Protein AF-A0AAD7HT42-F1 (afdb_monomer_lite)

pLDDT: mean 82.08, std 10.26, range [43.38, 95.25]

Radius of gyration: 33.67 Å; chains: 1; bounding box: 58×36×89 Å

Structure (mmCIF, N/CA/C/O backbone):
data_AF-A0AAD7HT42-F1
#
_entry.id   AF-A0AAD7HT42-F1
#
loop_
_atom_site.group_PDB
_atom_site.id
_atom_site.type_symbol
_atom_site.label_atom_id
_atom_site.label_alt_id
_atom_site.label_comp_id
_atom_site.label_asym_id
_atom_site.label_entity_id
_atom_site.label_seq_id
_atom_site.pdbx_PDB_ins_code
_atom_site.Cartn_x
_atom_site.Cartn_y
_atom_site.Cartn_z
_atom_site.occupancy
_atom_site.B_iso_or_equiv
_atom_site.auth_seq_id
_atom_site.auth_comp_id
_atom_site.auth_asym_id
_atom_site.auth_atom_id
_atom_site.pdbx_PDB_model_num
ATOM 1 N N . MET A 1 1 ? -19.344 -21.359 -32.584 1.00 51.62 1 MET A N 1
ATOM 2 C CA . MET A 1 1 ? -18.292 -20.398 -32.188 1.00 51.62 1 MET A CA 1
ATOM 3 C C . MET A 1 1 ? -17.465 -21.037 -31.089 1.00 51.62 1 MET A C 1
ATOM 5 O O . MET A 1 1 ? -18.081 -21.583 -30.179 1.00 51.62 1 MET A O 1
ATOM 9 N N . PRO A 1 2 ? -16.125 -21.017 -31.156 1.00 48.12 2 PRO A N 1
ATOM 10 C CA . PRO A 1 2 ? -15.327 -21.385 -29.998 1.00 48.12 2 PRO A CA 1
ATOM 11 C C . PRO A 1 2 ? -15.570 -20.359 -28.869 1.00 48.12 2 PRO A C 1
ATOM 13 O O . PRO A 1 2 ? -15.684 -19.169 -29.158 1.00 48.12 2 PRO A O 1
ATOM 16 N N . PRO A 1 3 ? -15.700 -20.803 -27.605 1.00 54.94 3 PRO A N 1
ATOM 17 C CA . PRO A 1 3 ? -16.120 -19.973 -26.469 1.00 54.94 3 PRO A CA 1
ATOM 18 C C . PRO A 1 3 ? -15.018 -19.057 -25.921 1.00 54.94 3 PRO A C 1
ATOM 20 O O . PRO A 1 3 ? -15.267 -18.250 -25.028 1.00 54.94 3 PRO A O 1
ATOM 23 N N . THR A 1 4 ? -13.801 -19.169 -26.443 1.00 49.72 4 THR A N 1
ATOM 24 C CA . THR A 1 4 ? -12.652 -18.416 -25.957 1.00 49.72 4 THR A CA 1
ATOM 25 C C . THR A 1 4 ? -12.349 -17.304 -26.944 1.00 49.72 4 THR A C 1
ATOM 27 O O . THR A 1 4 ? -11.919 -17.548 -28.070 1.00 49.72 4 THR A O 1
ATOM 30 N N . ASN A 1 5 ? -12.565 -16.071 -26.502 1.00 51.34 5 ASN A N 1
ATOM 31 C CA . ASN A 1 5 ? -12.287 -14.826 -27.210 1.00 51.34 5 ASN A CA 1
ATOM 32 C C . ASN A 1 5 ? -10.774 -14.581 -27.451 1.00 51.34 5 ASN A C 1
ATOM 34 O O . ASN A 1 5 ? -10.344 -13.436 -27.500 1.00 51.34 5 ASN A O 1
ATOM 38 N N . ASN A 1 6 ? -9.959 -15.633 -27.595 1.00 53.22 6 ASN A N 1
ATOM 39 C CA . ASN A 1 6 ? -8.507 -15.541 -27.786 1.00 53.22 6 ASN A CA 1
ATOM 40 C C . ASN A 1 6 ? -8.140 -14.866 -29.114 1.00 53.22 6 ASN A C 1
ATOM 42 O O . ASN A 1 6 ? -7.086 -14.252 -29.208 1.00 53.22 6 ASN A O 1
ATOM 46 N N . ASN A 1 7 ? -9.016 -14.933 -30.121 1.00 49.06 7 ASN A N 1
ATOM 47 C CA . ASN A 1 7 ? -8.787 -14.264 -31.403 1.00 49.06 7 ASN A CA 1
ATOM 48 C C . ASN A 1 7 ? -9.117 -12.759 -31.372 1.00 49.06 7 ASN A C 1
ATOM 50 O O . ASN A 1 7 ? -8.721 -12.057 -32.295 1.00 49.06 7 ASN A O 1
ATOM 54 N N . ASN A 1 8 ? -9.805 -12.254 -30.333 1.00 50.75 8 ASN A N 1
ATOM 55 C CA . ASN A 1 8 ? -10.174 -10.834 -30.224 1.00 50.75 8 ASN A CA 1
ATOM 56 C C . ASN A 1 8 ? -9.600 -10.153 -28.971 1.00 50.75 8 ASN A C 1
ATOM 58 O O . ASN A 1 8 ? -10.079 -9.083 -28.584 1.00 50.75 8 ASN A O 1
ATOM 62 N N . GLU A 1 9 ? -8.586 -10.735 -28.323 1.00 56.38 9 GLU A N 1
ATOM 63 C CA . GLU A 1 9 ? -7.730 -9.950 -27.435 1.00 56.38 9 GLU A CA 1
ATOM 64 C C . GLU A 1 9 ? -6.965 -8.961 -28.315 1.00 56.38 9 GLU A C 1
ATOM 66 O O . GLU A 1 9 ? -5.930 -9.269 -28.907 1.00 56.38 9 GLU A O 1
ATOM 71 N N . SER A 1 10 ? -7.541 -7.768 -28.452 1.00 75.31 10 SER A N 1
ATOM 72 C CA . SER A 1 10 ? -6.907 -6.622 -29.088 1.00 75.31 10 SER A CA 1
ATOM 73 C C . SER A 1 10 ? -5.491 -6.416 -28.536 1.00 75.31 10 SER A C 1
ATOM 75 O O . SER A 1 10 ? -5.150 -6.899 -27.454 1.00 75.31 10 SER A O 1
ATOM 77 N N . LEU A 1 11 ? -4.666 -5.641 -29.243 1.00 79.69 11 LEU A N 1
ATOM 78 C CA . LEU A 1 11 ? -3.323 -5.265 -28.783 1.00 79.69 11 LEU A CA 1
ATOM 79 C C . LEU A 1 11 ? -3.328 -4.758 -27.322 1.00 79.69 11 LEU A C 1
ATOM 81 O O . LEU A 1 11 ? -2.406 -5.022 -26.556 1.00 79.69 11 LEU A O 1
ATOM 85 N N . LEU A 1 12 ? -4.422 -4.107 -26.910 1.00 83.12 12 LEU A N 1
ATOM 86 C CA . LEU A 1 12 ? -4.654 -3.664 -25.539 1.00 83.12 12 LEU A CA 1
ATOM 87 C C . LEU A 1 12 ? -4.829 -4.822 -24.541 1.00 83.12 12 LEU A C 1
ATOM 89 O O . LEU A 1 12 ? -4.300 -4.751 -23.438 1.00 83.12 12 LEU A O 1
ATOM 93 N N . GLY A 1 13 ? -5.550 -5.885 -24.904 1.00 87.00 13 GLY A N 1
ATOM 94 C CA . GLY A 1 13 ? -5.695 -7.078 -24.064 1.00 87.00 13 GLY A CA 1
ATOM 95 C C . GLY A 1 13 ? -4.354 -7.774 -23.828 1.00 87.00 13 GLY A C 1
ATOM 96 O O . GLY A 1 13 ? -4.004 -8.084 -22.686 1.00 87.00 13 GLY A O 1
ATOM 97 N N . GLN A 1 14 ? -3.558 -7.904 -24.891 1.00 85.62 14 GLN A N 1
ATOM 98 C CA . GLN A 1 14 ? -2.199 -8.440 -24.817 1.00 85.62 14 GLN A CA 1
ATOM 99 C C . GLN A 1 14 ? -1.288 -7.553 -23.962 1.00 85.62 14 GLN A C 1
ATOM 101 O O . GLN A 1 14 ? -0.572 -8.069 -23.105 1.00 85.62 14 GLN A O 1
ATOM 106 N N . TRP A 1 15 ? -1.378 -6.226 -24.112 1.00 87.31 15 TRP A N 1
ATOM 107 C CA . TRP A 1 15 ? -0.671 -5.276 -23.253 1.00 87.31 15 TRP A CA 1
ATOM 108 C C . TRP A 1 15 ? -1.073 -5.430 -21.783 1.00 87.31 15 TRP A C 1
ATOM 110 O O . TRP A 1 15 ? -0.212 -5.523 -20.912 1.00 87.31 15 TRP A O 1
ATOM 120 N N . CYS A 1 16 ? -2.371 -5.506 -21.481 1.00 88.19 16 CYS A N 1
ATOM 121 C CA . CYS A 1 16 ? -2.850 -5.674 -20.111 1.00 88.19 16 CYS A CA 1
ATOM 122 C C . CYS A 1 16 ? -2.329 -6.965 -19.471 1.00 88.19 16 CYS A C 1
ATOM 124 O O . CYS A 1 16 ? -1.977 -6.959 -18.291 1.00 88.19 16 CYS A O 1
ATOM 126 N N . LYS A 1 17 ? -2.277 -8.067 -20.225 1.00 89.56 17 LYS A N 1
ATOM 127 C CA . LYS A 1 17 ? -1.693 -9.325 -19.750 1.00 89.56 17 LYS A CA 1
ATOM 128 C C . LYS A 1 17 ? -0.184 -9.188 -19.539 1.00 89.56 17 LYS A C 1
ATOM 130 O O . LYS A 1 17 ? 0.307 -9.499 -18.456 1.00 89.56 17 LYS A O 1
ATOM 135 N N . PHE A 1 18 ? 0.522 -8.642 -20.527 1.00 88.94 18 PHE A N 1
ATOM 136 C CA . PHE A 1 18 ? 1.964 -8.423 -20.476 1.00 88.94 18 PHE A CA 1
ATOM 137 C C . PHE A 1 18 ? 2.375 -7.536 -19.294 1.00 88.94 18 PHE A C 1
ATOM 139 O O . PHE A 1 18 ? 3.272 -7.895 -18.544 1.00 88.94 18 PHE A O 1
ATOM 146 N N . SER A 1 19 ? 1.669 -6.431 -19.056 1.00 88.56 19 SER A N 1
ATOM 147 C CA . SER A 1 19 ? 1.923 -5.519 -17.936 1.00 88.56 19 SER A CA 1
ATOM 148 C C . SER A 1 19 ? 1.731 -6.188 -16.567 1.00 88.56 19 SER A C 1
ATOM 150 O O . SER A 1 19 ? 2.425 -5.851 -15.609 1.00 88.56 19 SER A O 1
ATOM 152 N N . ARG A 1 20 ? 0.826 -7.170 -16.455 1.00 87.25 20 ARG A N 1
ATOM 153 C CA . ARG A 1 20 ? 0.639 -7.941 -15.214 1.00 87.25 20 ARG A CA 1
ATOM 154 C C . ARG A 1 20 ? 1.760 -8.950 -14.988 1.00 87.25 20 ARG A C 1
ATOM 156 O O . ARG A 1 20 ? 2.222 -9.091 -13.860 1.00 87.25 20 ARG A O 1
ATOM 163 N N . GLU A 1 21 ? 2.175 -9.651 -16.039 1.00 89.50 21 GLU A N 1
ATOM 164 C CA . GLU A 1 21 ? 3.223 -10.679 -15.974 1.00 89.50 21 GLU A CA 1
ATOM 165 C C . GLU A 1 21 ? 4.629 -10.065 -15.877 1.00 89.50 21 GLU A C 1
ATOM 167 O O . GLU A 1 21 ? 5.505 -10.612 -15.215 1.00 89.50 21 GLU A O 1
ATOM 172 N N . SER A 1 22 ? 4.835 -8.909 -16.510 1.00 84.81 22 SER A N 1
ATOM 173 C CA . SER A 1 22 ? 6.107 -8.189 -16.622 1.00 84.81 22 SER A CA 1
ATOM 174 C C . SER A 1 22 ? 5.935 -6.733 -16.185 1.00 84.81 22 SER A C 1
ATOM 176 O O . SER A 1 22 ? 6.044 -5.794 -16.970 1.00 84.81 22 SER A O 1
ATOM 178 N N . SER A 1 23 ? 5.663 -6.538 -14.895 1.00 76.88 23 SER A N 1
ATOM 179 C CA . SER A 1 23 ? 5.338 -5.227 -14.308 1.00 76.88 23 SER A CA 1
ATOM 180 C C . SER A 1 23 ? 6.479 -4.204 -14.327 1.00 76.88 23 SER A C 1
ATOM 182 O O . SER A 1 23 ? 6.244 -3.016 -14.115 1.00 76.88 23 SER A O 1
ATOM 184 N N . SER A 1 24 ? 7.712 -4.640 -14.591 1.00 80.44 24 SER A N 1
ATOM 185 C CA . SER A 1 24 ? 8.874 -3.767 -14.780 1.00 80.44 24 SER A CA 1
ATOM 186 C C . SER A 1 24 ? 9.081 -3.311 -16.230 1.00 80.44 24 SER A C 1
ATOM 188 O O . SER A 1 24 ? 9.876 -2.401 -16.467 1.00 80.44 24 SER A O 1
ATOM 190 N N . SER A 1 25 ? 8.405 -3.928 -17.200 1.00 84.69 25 SER A N 1
ATOM 191 C CA . SER A 1 25 ? 8.594 -3.636 -18.624 1.00 84.69 25 SER A CA 1
ATOM 192 C C . SER A 1 25 ? 7.890 -2.347 -19.063 1.00 84.69 25 SER A C 1
ATOM 194 O O . SER A 1 25 ? 6.920 -1.902 -18.447 1.00 84.69 25 SER A O 1
ATOM 196 N N . THR A 1 26 ? 8.399 -1.719 -20.125 1.00 84.88 26 THR A N 1
ATOM 197 C CA . THR A 1 26 ? 7.820 -0.510 -20.734 1.00 84.88 26 THR A CA 1
ATOM 198 C C . THR A 1 26 ? 6.707 -0.841 -21.717 1.00 84.88 26 THR A C 1
ATOM 200 O O . THR A 1 26 ? 6.627 -1.951 -22.248 1.00 84.88 26 THR A O 1
ATOM 203 N N . VAL A 1 27 ? 5.871 0.165 -21.987 1.00 87.06 27 VAL A N 1
ATOM 204 C CA . VAL A 1 27 ? 4.956 0.151 -23.136 1.00 87.06 27 VAL A CA 1
ATOM 205 C C . VAL A 1 27 ? 5.755 0.032 -24.431 1.00 87.06 27 VAL A C 1
ATOM 207 O O . VAL A 1 27 ? 5.397 -0.780 -25.276 1.00 87.06 27 VAL A O 1
ATOM 210 N N . ASP A 1 28 ? 6.862 0.770 -24.542 1.00 86.44 28 ASP A N 1
ATOM 211 C CA . ASP A 1 28 ? 7.722 0.769 -25.730 1.00 86.44 28 ASP A CA 1
ATOM 212 C C . ASP A 1 28 ? 8.285 -0.625 -26.007 1.00 86.44 28 ASP A C 1
ATOM 214 O O . ASP A 1 28 ? 8.105 -1.148 -27.096 1.00 86.44 28 ASP A O 1
ATOM 218 N N . TYR A 1 29 ? 8.803 -1.314 -24.987 1.00 88.12 29 TYR A N 1
ATOM 219 C CA . TYR A 1 29 ? 9.293 -2.685 -25.135 1.00 88.12 29 TYR A CA 1
ATOM 220 C C . TYR A 1 29 ? 8.198 -3.652 -25.604 1.00 88.12 29 TYR A C 1
ATOM 222 O O . TYR A 1 29 ? 8.449 -4.557 -26.401 1.00 88.12 29 TYR A O 1
ATOM 230 N N . PHE A 1 30 ? 6.966 -3.482 -25.116 1.00 91.50 30 PHE A N 1
ATOM 231 C CA . PHE A 1 30 ? 5.844 -4.275 -25.606 1.00 91.50 30 PHE A CA 1
ATOM 232 C C . PHE A 1 30 ? 5.503 -3.945 -27.061 1.00 91.50 30 PHE A C 1
ATOM 234 O O . PHE A 1 30 ? 5.267 -4.866 -27.843 1.00 91.50 30 PHE A O 1
ATOM 241 N N . ALA A 1 31 ? 5.487 -2.662 -27.425 1.00 89.69 31 ALA A N 1
ATOM 242 C CA . ALA A 1 31 ? 5.222 -2.215 -28.786 1.00 89.69 31 ALA A CA 1
ATOM 243 C C . ALA A 1 31 ? 6.296 -2.723 -29.757 1.00 89.69 31 ALA A C 1
ATOM 245 O O . ALA A 1 31 ? 5.950 -3.312 -30.779 1.00 89.69 31 ALA A O 1
ATOM 246 N N . ASP A 1 32 ? 7.572 -2.604 -29.397 1.00 89.56 32 ASP A N 1
ATOM 247 C CA . ASP A 1 32 ? 8.709 -3.104 -30.169 1.00 89.56 32 ASP A CA 1
ATOM 248 C C . ASP A 1 32 ? 8.616 -4.612 -30.361 1.00 89.56 32 ASP A C 1
ATOM 250 O O . ASP A 1 32 ? 8.749 -5.112 -31.475 1.00 89.56 32 ASP A O 1
ATOM 254 N N . ARG A 1 33 ? 8.298 -5.356 -29.296 1.00 89.94 33 ARG A N 1
ATOM 255 C CA . ARG A 1 33 ? 8.111 -6.808 -29.371 1.00 89.94 33 ARG A CA 1
ATOM 256 C C . ARG A 1 33 ? 6.917 -7.193 -30.242 1.00 89.94 33 ARG A C 1
ATOM 258 O O . ARG A 1 33 ? 6.994 -8.171 -30.984 1.00 89.94 33 ARG A O 1
ATOM 265 N N . ALA A 1 34 ? 5.813 -6.458 -30.151 1.00 88.75 34 ALA A N 1
ATOM 266 C CA . ALA A 1 34 ? 4.643 -6.692 -30.987 1.00 88.75 34 ALA A CA 1
ATOM 267 C C . ALA A 1 34 ? 4.961 -6.416 -32.464 1.00 88.75 34 ALA A C 1
ATOM 269 O O . ALA A 1 34 ? 4.6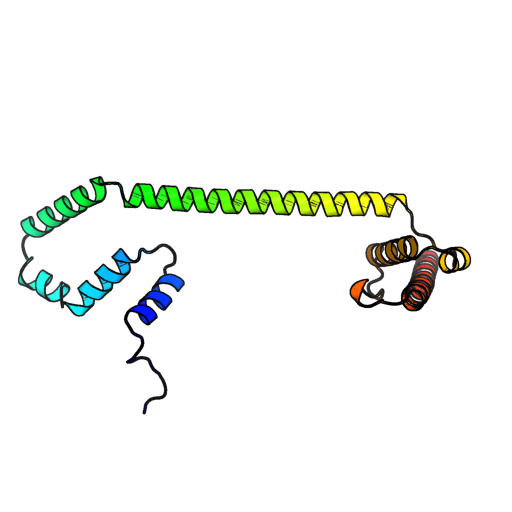59 -7.252 -33.311 1.00 88.75 34 ALA A O 1
ATOM 270 N N . MET A 1 35 ? 5.630 -5.300 -32.771 1.00 89.50 35 MET A N 1
ATOM 271 C CA . MET A 1 35 ? 6.065 -4.970 -34.131 1.00 89.50 35 MET A CA 1
ATOM 272 C C . MET A 1 35 ? 7.069 -5.984 -34.672 1.00 89.50 35 MET A C 1
ATOM 274 O O . MET A 1 35 ? 6.929 -6.420 -35.810 1.00 89.50 35 MET A O 1
ATOM 278 N N . PHE A 1 36 ? 8.035 -6.404 -33.855 1.00 89.56 36 PHE A N 1
ATOM 279 C CA . PHE A 1 36 ? 9.028 -7.410 -34.223 1.00 89.56 36 PHE A CA 1
ATOM 280 C C . PHE A 1 36 ? 8.374 -8.720 -34.679 1.00 89.56 36 PHE A C 1
ATOM 282 O O . PHE A 1 36 ? 8.765 -9.293 -35.693 1.00 89.56 36 PHE A O 1
ATOM 289 N N . ASN A 1 37 ? 7.344 -9.164 -33.954 1.00 86.12 37 ASN A N 1
ATOM 290 C CA . ASN A 1 37 ? 6.619 -10.391 -34.277 1.00 86.12 37 ASN A CA 1
ATOM 291 C C . ASN A 1 37 ? 5.666 -10.231 -35.472 1.00 86.12 37 ASN A C 1
ATOM 293 O O . ASN A 1 37 ? 5.450 -11.193 -36.198 1.00 86.12 37 ASN A O 1
ATOM 297 N N . CYS A 1 38 ? 5.062 -9.054 -35.659 1.00 86.75 38 CYS A N 1
ATOM 298 C CA . CYS A 1 38 ? 4.099 -8.818 -36.739 1.00 86.75 38 CYS A CA 1
ATOM 299 C C . CYS A 1 38 ? 4.759 -8.536 -38.094 1.00 86.75 38 CYS A C 1
ATOM 301 O O . CYS A 1 38 ? 4.156 -8.820 -39.124 1.00 86.75 38 CYS A O 1
ATOM 303 N N . ASN A 1 39 ? 5.961 -7.954 -38.101 1.00 89.88 39 ASN A N 1
ATOM 304 C CA . ASN A 1 39 ? 6.628 -7.495 -39.320 1.00 89.88 39 ASN A CA 1
ATOM 305 C C . ASN A 1 39 ? 7.630 -8.514 -39.888 1.00 89.88 39 ASN A C 1
ATOM 307 O O . ASN A 1 39 ? 8.427 -8.147 -40.748 1.00 89.88 39 ASN A O 1
ATOM 311 N N . ASP A 1 40 ? 7.634 -9.757 -39.390 1.00 87.62 40 ASP A N 1
ATOM 312 C CA . ASP A 1 40 ? 8.630 -10.781 -39.735 1.00 87.62 40 ASP A CA 1
ATOM 313 C C . ASP A 1 40 ? 10.075 -10.258 -39.636 1.00 87.62 40 ASP A C 1
ATOM 315 O O . ASP A 1 40 ? 10.958 -10.626 -40.416 1.00 87.62 40 ASP A O 1
ATOM 319 N N . THR A 1 41 ? 10.338 -9.388 -38.652 1.00 88.25 41 THR A N 1
ATOM 320 C CA . THR A 1 41 ? 11.621 -8.687 -38.542 1.00 88.25 41 THR A CA 1
ATOM 321 C C . THR A 1 41 ? 12.782 -9.672 -38.398 1.00 88.25 41 THR A C 1
ATOM 323 O O . THR A 1 41 ? 13.851 -9.425 -38.943 1.00 88.25 41 THR A O 1
ATOM 326 N N . GLN A 1 42 ? 12.572 -10.822 -37.745 1.00 89.12 42 GLN A N 1
ATOM 327 C CA . GLN A 1 42 ? 13.579 -11.886 -37.666 1.00 89.12 42 GLN A CA 1
ATOM 328 C C . GLN A 1 42 ? 13.955 -12.428 -39.050 1.00 89.12 42 GLN A C 1
ATOM 330 O O . GLN A 1 42 ? 15.137 -12.527 -39.357 1.00 89.12 42 GLN A O 1
ATOM 335 N N . ALA A 1 43 ? 12.970 -12.729 -39.902 1.00 90.25 43 ALA A N 1
ATOM 336 C CA . ALA A 1 43 ? 13.236 -13.255 -41.238 1.00 90.25 43 ALA A CA 1
ATOM 337 C C . ALA A 1 43 ? 13.991 -12.230 -42.094 1.00 90.25 43 ALA A C 1
ATOM 339 O O . ALA A 1 43 ? 14.927 -12.597 -42.796 1.00 90.25 43 ALA A O 1
ATOM 340 N N . PHE A 1 44 ? 13.632 -10.946 -41.981 1.00 89.38 44 PHE A N 1
ATOM 341 C CA . PHE A 1 44 ? 14.364 -9.858 -42.630 1.00 89.38 44 PHE A CA 1
ATOM 342 C C . PHE A 1 44 ? 15.814 -9.754 -42.136 1.00 89.38 44 PHE A C 1
ATOM 344 O O . PHE A 1 44 ? 16.732 -9.621 -42.946 1.00 89.38 44 PHE A O 1
ATOM 351 N N . MET A 1 45 ? 16.037 -9.828 -40.819 1.00 87.81 45 MET A N 1
ATOM 352 C CA . MET A 1 45 ? 17.389 -9.820 -40.254 1.00 87.81 45 MET A CA 1
ATOM 353 C C . MET A 1 45 ? 18.208 -11.009 -40.770 1.00 87.81 45 MET A C 1
ATOM 355 O O . MET A 1 45 ? 19.341 -10.821 -41.200 1.00 87.81 45 MET A O 1
ATOM 359 N N . ASP A 1 46 ? 17.625 -12.206 -40.809 1.00 88.00 46 ASP A N 1
ATOM 360 C CA . ASP A 1 46 ? 18.308 -13.421 -41.265 1.00 88.00 46 ASP A CA 1
ATOM 361 C C . ASP A 1 46 ? 18.659 -13.379 -42.767 1.00 88.00 46 ASP A C 1
ATOM 363 O O . ASP A 1 46 ? 19.649 -13.976 -43.195 1.00 88.00 46 ASP A O 1
ATOM 367 N N . THR A 1 47 ? 17.875 -12.684 -43.599 1.00 88.81 47 THR A N 1
ATOM 368 C CA . THR A 1 47 ? 18.149 -12.569 -45.043 1.00 88.81 47 THR A CA 1
ATOM 369 C C . THR A 1 47 ? 19.096 -11.423 -45.379 1.00 88.81 47 THR A C 1
ATOM 371 O O . THR A 1 47 ? 20.038 -11.608 -46.153 1.00 88.81 47 THR A O 1
ATOM 374 N N . GLU A 1 48 ? 18.871 -10.246 -44.796 1.00 85.75 48 GLU A N 1
ATOM 375 C CA . GLU A 1 48 ? 19.536 -9.003 -45.205 1.00 85.75 48 GLU A CA 1
ATOM 376 C C . GLU A 1 48 ? 20.684 -8.594 -44.271 1.00 85.75 48 GLU A C 1
ATOM 378 O O . GLU A 1 48 ? 21.608 -7.914 -44.712 1.00 85.75 48 GLU A O 1
ATOM 383 N N . MET A 1 49 ? 20.690 -9.036 -43.007 1.00 83.44 49 MET A N 1
ATOM 384 C CA . MET A 1 49 ? 21.687 -8.641 -41.998 1.00 83.44 49 MET A CA 1
ATOM 385 C C . MET A 1 49 ? 22.679 -9.768 -41.695 1.00 83.44 49 MET A C 1
ATOM 387 O O . MET A 1 49 ? 22.868 -10.175 -40.555 1.00 83.44 49 MET A O 1
ATOM 391 N N . ASN A 1 50 ? 23.349 -10.263 -42.736 1.00 78.44 50 ASN A N 1
ATOM 392 C CA . ASN A 1 50 ? 24.305 -11.374 -42.638 1.00 78.44 50 ASN A CA 1
ATOM 393 C C . ASN A 1 50 ? 25.764 -10.937 -42.410 1.00 78.44 50 ASN A C 1
ATOM 395 O O . ASN A 1 50 ? 26.684 -11.757 -42.483 1.00 78.44 50 ASN A O 1
ATOM 399 N N . ARG A 1 51 ? 26.017 -9.640 -42.189 1.00 86.00 51 ARG A N 1
ATOM 400 C CA . ARG A 1 51 ? 27.371 -9.087 -42.052 1.00 86.00 51 ARG A CA 1
ATOM 401 C C . ARG A 1 51 ? 27.597 -8.528 -40.657 1.00 86.00 51 ARG A C 1
ATOM 403 O O . ARG A 1 51 ? 26.781 -7.790 -40.114 1.00 86.00 51 ARG A O 1
ATOM 410 N N . GLU A 1 52 ? 28.794 -8.769 -40.130 1.00 84.81 52 GLU A N 1
ATOM 411 C CA . GLU A 1 52 ? 29.226 -8.236 -38.831 1.00 84.81 52 GLU A CA 1
ATOM 412 C C . GLU A 1 52 ? 29.196 -6.695 -38.776 1.00 84.81 52 GLU A C 1
ATOM 414 O O . GLU A 1 52 ? 29.017 -6.100 -37.711 1.00 84.81 52 GLU A O 1
ATOM 419 N N . THR A 1 53 ? 29.334 -6.027 -39.925 1.00 86.38 53 THR A N 1
ATOM 420 C CA . THR A 1 53 ? 29.227 -4.566 -40.039 1.00 86.38 53 THR A CA 1
ATOM 421 C C . THR A 1 53 ? 27.842 -4.053 -39.664 1.00 86.38 53 THR A C 1
ATOM 423 O O . THR A 1 53 ? 27.740 -3.024 -39.000 1.00 86.38 53 THR A O 1
ATOM 426 N N . ASP A 1 54 ? 26.792 -4.791 -40.020 1.00 87.25 54 ASP A N 1
ATOM 427 C CA . ASP A 1 54 ? 25.406 -4.369 -39.821 1.00 87.25 54 ASP A CA 1
ATOM 428 C C . ASP A 1 54 ? 25.018 -4.535 -38.347 1.00 87.25 54 ASP A C 1
ATOM 430 O O . ASP A 1 54 ? 24.441 -3.637 -37.734 1.00 87.25 54 ASP A O 1
ATOM 434 N N . HIS A 1 55 ? 25.455 -5.634 -37.722 1.00 86.50 55 HIS A N 1
ATOM 435 C CA . HIS A 1 55 ? 25.333 -5.826 -36.275 1.00 86.50 55 HIS A CA 1
ATOM 436 C C . HIS A 1 55 ? 26.133 -4.793 -35.476 1.00 86.50 55 HIS A C 1
ATOM 438 O O . HIS A 1 55 ? 25.691 -4.336 -34.423 1.00 86.50 55 HIS A O 1
ATOM 444 N N . THR A 1 56 ? 27.316 -4.409 -35.959 1.00 90.88 56 THR A N 1
ATOM 445 C CA . THR A 1 56 ? 28.130 -3.379 -35.303 1.00 90.88 56 THR A CA 1
ATOM 446 C C . THR A 1 56 ? 27.463 -2.011 -35.379 1.00 90.88 56 THR A C 1
ATOM 448 O O . THR A 1 56 ? 27.419 -1.319 -34.365 1.00 90.88 56 THR A O 1
ATOM 451 N N . PHE A 1 57 ? 26.881 -1.663 -36.527 1.00 91.25 57 PHE A N 1
ATOM 452 C CA . PHE A 1 57 ? 26.097 -0.442 -36.686 1.00 91.25 57 PHE A CA 1
ATOM 453 C C . PHE A 1 57 ? 24.889 -0.410 -35.735 1.00 91.25 57 PHE A C 1
ATOM 455 O O . PHE A 1 57 ? 24.723 0.554 -34.996 1.00 91.25 57 PHE A O 1
ATOM 462 N N . LEU A 1 58 ? 24.106 -1.495 -35.656 1.00 89.38 58 LEU A N 1
ATOM 463 C CA . LEU A 1 58 ? 22.973 -1.576 -34.723 1.00 89.38 58 LEU A CA 1
ATOM 464 C C . LEU A 1 58 ? 23.392 -1.417 -33.257 1.00 89.38 58 LEU A C 1
ATOM 466 O O . LEU A 1 58 ? 22.703 -0.748 -32.493 1.00 89.38 58 LEU A O 1
ATOM 470 N N . ARG A 1 59 ? 24.518 -2.018 -32.852 1.00 89.94 59 ARG A N 1
A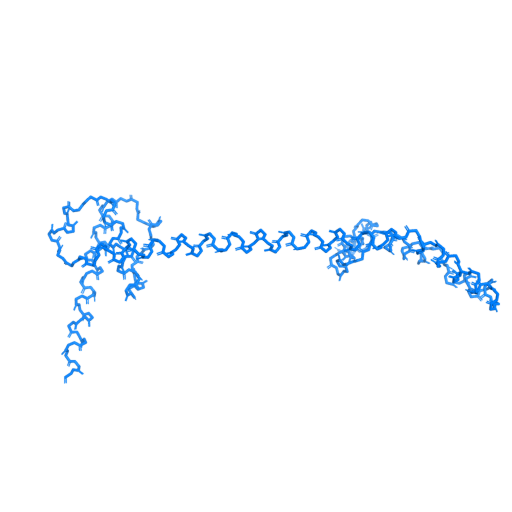TOM 471 C CA . ARG A 1 59 ? 25.042 -1.861 -31.486 1.00 89.94 59 ARG A CA 1
ATOM 472 C C . ARG A 1 59 ? 25.424 -0.410 -31.188 1.00 89.94 59 ARG A C 1
ATOM 474 O O . ARG A 1 59 ? 25.170 0.053 -30.082 1.00 89.94 59 ARG A O 1
ATOM 481 N N . GLN A 1 60 ? 26.004 0.296 -32.157 1.00 92.44 60 GLN A N 1
ATOM 482 C CA . GLN A 1 60 ? 26.343 1.715 -32.016 1.00 92.44 60 GLN A CA 1
ATOM 483 C C . GLN A 1 60 ? 25.092 2.591 -31.917 1.00 92.44 60 GLN A C 1
ATOM 485 O O . GLN A 1 60 ? 25.026 3.448 -31.042 1.00 92.44 60 GLN A O 1
ATOM 490 N N . GLU A 1 61 ? 24.081 2.341 -32.749 1.00 90.62 61 GLU A N 1
ATOM 491 C CA . GLU A 1 61 ? 22.802 3.057 -32.678 1.00 90.62 61 GLU A CA 1
ATOM 492 C C . GLU A 1 61 ? 22.071 2.799 -31.355 1.00 90.62 61 GLU A C 1
ATOM 494 O O . GLU A 1 61 ? 21.595 3.739 -30.724 1.00 90.62 61 GLU A O 1
ATOM 499 N N . ALA A 1 62 ? 22.044 1.549 -30.880 1.00 86.94 62 ALA A N 1
ATOM 500 C CA . ALA A 1 62 ? 21.481 1.216 -29.571 1.00 86.94 62 ALA A CA 1
ATOM 501 C C . ALA A 1 62 ? 22.216 1.954 -28.441 1.00 86.94 62 ALA A C 1
ATOM 503 O O . ALA A 1 62 ? 21.584 2.529 -27.560 1.00 86.94 62 ALA A O 1
ATOM 504 N N . GLN A 1 63 ? 23.549 2.010 -28.503 1.00 87.31 63 GLN A N 1
ATOM 505 C CA . GLN A 1 63 ? 24.346 2.758 -27.536 1.00 87.31 63 GLN A CA 1
ATOM 506 C C . GLN A 1 63 ? 24.044 4.264 -27.583 1.00 87.31 63 GLN A C 1
ATOM 508 O O . GLN A 1 63 ? 23.886 4.880 -26.534 1.00 87.31 63 GLN A O 1
ATOM 513 N N . HIS A 1 64 ? 23.910 4.855 -28.771 1.00 87.88 64 HIS A N 1
ATOM 514 C CA . HIS A 1 64 ? 23.561 6.269 -28.926 1.00 87.88 64 HIS A CA 1
ATOM 515 C C . HIS A 1 64 ? 22.141 6.578 -28.413 1.00 87.88 64 HIS A C 1
ATOM 517 O O . HIS A 1 64 ? 21.891 7.633 -27.831 1.00 87.88 64 HIS A O 1
ATOM 523 N N . GLN A 1 65 ? 21.200 5.644 -28.570 1.00 82.00 65 GLN A N 1
ATOM 524 C CA . GLN A 1 65 ? 19.874 5.755 -27.958 1.00 82.00 65 GLN A CA 1
ATOM 525 C C . GLN A 1 65 ? 19.945 5.663 -26.429 1.00 82.00 65 GLN A C 1
ATOM 527 O O . GLN A 1 65 ? 19.310 6.468 -25.746 1.00 82.00 65 GLN A O 1
ATOM 532 N N . ASP A 1 66 ? 20.754 4.757 -25.879 1.00 81.31 66 ASP A N 1
ATOM 533 C CA . ASP A 1 66 ? 20.966 4.632 -24.432 1.00 81.31 66 ASP A CA 1
ATOM 534 C C . ASP A 1 66 ? 21.679 5.857 -23.829 1.00 81.31 66 ASP A C 1
ATOM 536 O O . ASP A 1 66 ? 21.391 6.250 -22.693 1.00 81.31 66 ASP A O 1
ATOM 540 N N . GLU A 1 67 ? 22.553 6.522 -24.594 1.00 86.25 67 GLU A N 1
ATOM 541 C CA . GLU A 1 67 ? 23.219 7.774 -24.203 1.00 86.25 67 GLU A CA 1
ATOM 542 C C . GLU A 1 67 ? 22.229 8.909 -23.900 1.00 86.25 67 GLU A C 1
ATOM 544 O O . GLU A 1 67 ? 22.549 9.803 -23.113 1.00 86.25 67 GLU A O 1
ATOM 549 N N . SER A 1 68 ? 20.999 8.846 -24.429 1.00 81.31 68 SER A N 1
ATOM 550 C CA . SER A 1 68 ? 19.925 9.789 -24.081 1.00 81.31 68 SER A CA 1
ATOM 551 C C . SER A 1 68 ? 19.557 9.772 -22.590 1.00 81.31 68 SER A C 1
ATOM 553 O O . SER A 1 68 ? 18.966 10.729 -22.086 1.00 81.31 68 SER A O 1
ATOM 555 N N . GLY A 1 69 ? 19.885 8.692 -21.867 1.00 82.75 69 GLY A N 1
ATOM 556 C CA . GLY A 1 69 ? 19.654 8.559 -20.430 1.00 82.75 69 GLY A CA 1
ATOM 557 C C . GLY A 1 69 ? 18.182 8.441 -20.027 1.00 82.75 69 GLY A C 1
ATOM 558 O O . GLY A 1 69 ? 17.889 8.430 -18.832 1.00 82.75 69 GLY A O 1
ATOM 559 N N . ILE A 1 70 ? 17.254 8.323 -20.981 1.00 83.31 70 ILE A N 1
ATOM 560 C CA . ILE A 1 70 ? 15.806 8.277 -20.720 1.00 83.31 70 ILE A CA 1
ATOM 561 C C . ILE A 1 70 ? 15.455 7.128 -19.766 1.00 83.31 70 ILE A C 1
ATOM 563 O O . ILE A 1 70 ? 14.757 7.337 -18.772 1.00 83.31 70 ILE A O 1
ATOM 567 N N . GLU A 1 71 ? 15.997 5.931 -20.004 1.00 80.50 71 GLU A N 1
ATOM 568 C CA . GLU A 1 71 ? 15.731 4.774 -19.141 1.00 80.50 71 GLU A CA 1
ATOM 569 C C . GLU A 1 71 ? 16.371 4.927 -17.754 1.00 80.50 71 GLU A C 1
ATOM 571 O O . GLU A 1 71 ? 15.811 4.479 -16.751 1.00 80.50 71 GLU A O 1
ATOM 576 N N . LYS A 1 72 ? 17.511 5.624 -17.661 1.00 85.44 72 LYS A N 1
ATOM 577 C CA . LYS A 1 72 ? 18.128 5.952 -16.372 1.00 85.44 72 LYS A CA 1
ATOM 578 C C . LYS A 1 72 ? 17.214 6.871 -15.557 1.00 85.44 72 LYS A C 1
ATOM 580 O O . LYS A 1 72 ? 16.921 6.541 -14.409 1.00 85.44 72 LYS A O 1
ATOM 585 N N . THR A 1 73 ? 16.720 7.952 -16.160 1.00 87.94 73 THR A N 1
ATOM 586 C CA . THR A 1 73 ? 15.776 8.888 -15.528 1.00 87.94 73 THR A CA 1
ATOM 587 C C . THR A 1 73 ? 14.503 8.171 -15.091 1.00 87.94 73 THR A C 1
ATOM 589 O O . THR A 1 73 ? 14.108 8.259 -13.931 1.00 87.94 73 THR A O 1
ATOM 592 N N . ARG A 1 74 ? 13.905 7.360 -15.972 1.00 85.75 74 ARG A N 1
ATOM 593 C CA . ARG A 1 74 ? 12.717 6.562 -15.641 1.00 85.75 74 ARG A CA 1
ATOM 594 C C . ARG A 1 74 ? 12.968 5.624 -14.457 1.00 85.75 74 ARG A C 1
ATOM 596 O O . ARG A 1 74 ? 12.112 5.478 -13.583 1.00 85.75 74 ARG A O 1
ATOM 603 N N . ARG A 1 75 ? 14.134 4.972 -14.403 1.00 85.94 75 ARG A N 1
ATOM 604 C CA . ARG A 1 75 ? 14.491 4.077 -13.293 1.00 85.94 75 ARG A CA 1
ATOM 605 C C . ARG A 1 75 ? 14.644 4.834 -11.975 1.00 85.94 75 ARG A C 1
ATOM 607 O O . ARG A 1 75 ? 14.228 4.317 -10.939 1.00 85.94 75 ARG A O 1
ATOM 614 N N . GLU A 1 76 ? 15.228 6.026 -12.008 1.00 90.00 76 GLU A N 1
ATOM 615 C CA . GLU A 1 76 ? 15.339 6.911 -10.845 1.00 90.00 76 GLU A CA 1
ATOM 616 C C . GLU A 1 76 ? 13.951 7.337 -10.348 1.00 90.00 76 GLU A C 1
ATOM 618 O O . GLU A 1 76 ? 13.641 7.124 -9.178 1.00 90.00 76 GLU A O 1
ATOM 623 N N . GLU A 1 77 ? 13.059 7.783 -11.236 1.00 90.25 77 GLU A N 1
ATOM 624 C CA . GLU A 1 77 ? 11.676 8.145 -10.888 1.00 90.25 77 GLU A CA 1
ATOM 625 C C . GLU A 1 77 ? 10.890 6.977 -10.269 1.00 90.25 77 GLU A C 1
ATOM 627 O O . GLU A 1 77 ? 10.172 7.146 -9.278 1.00 90.25 77 GL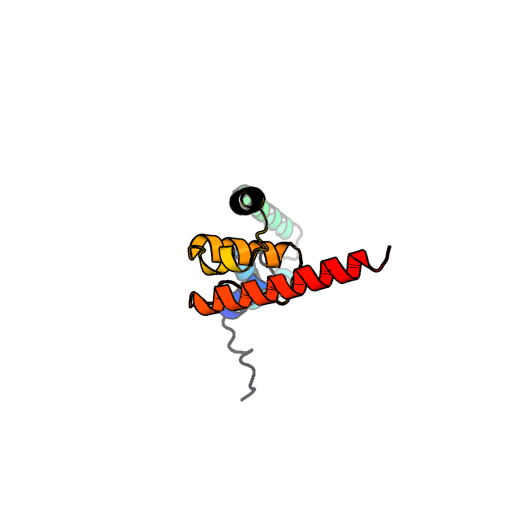U A O 1
ATOM 632 N N . LEU A 1 78 ? 11.041 5.764 -10.816 1.00 87.81 78 LEU A N 1
ATOM 633 C CA . LEU A 1 78 ? 10.418 4.559 -10.263 1.00 87.81 78 LEU A CA 1
ATOM 634 C C . LEU A 1 78 ? 10.946 4.229 -8.863 1.00 87.81 78 LEU A C 1
ATOM 636 O O . LEU A 1 78 ? 10.173 3.796 -8.002 1.00 87.81 78 LEU A O 1
ATOM 640 N N . ASN A 1 79 ? 12.246 4.406 -8.633 1.00 90.88 79 ASN A N 1
ATOM 641 C CA . ASN A 1 79 ? 12.856 4.179 -7.326 1.00 90.88 79 ASN A CA 1
ATOM 642 C C . ASN A 1 79 ? 12.397 5.228 -6.312 1.00 90.88 79 ASN A C 1
ATOM 644 O O . ASN A 1 79 ? 11.979 4.857 -5.216 1.00 90.88 79 ASN A O 1
ATOM 648 N N . ASP A 1 80 ? 12.375 6.501 -6.699 1.00 94.12 80 ASP A N 1
ATOM 649 C CA . ASP A 1 80 ? 11.880 7.601 -5.873 1.00 94.12 80 ASP A CA 1
ATOM 650 C C . ASP A 1 80 ? 10.422 7.387 -5.471 1.00 94.12 80 ASP A C 1
ATOM 652 O O . ASP A 1 80 ? 10.058 7.529 -4.302 1.00 94.12 80 ASP A O 1
ATOM 656 N N . HIS A 1 81 ? 9.572 6.994 -6.421 1.00 91.69 81 HIS A N 1
ATOM 657 C CA . HIS A 1 81 ? 8.175 6.691 -6.139 1.00 91.69 81 HIS A CA 1
ATOM 658 C C . HIS A 1 81 ? 8.035 5.523 -5.151 1.00 91.69 81 HIS A C 1
ATOM 660 O O . HIS A 1 81 ? 7.258 5.603 -4.196 1.00 91.69 81 HIS A O 1
ATOM 666 N N . LYS A 1 82 ? 8.796 4.438 -5.347 1.00 90.19 82 LYS A N 1
ATOM 667 C CA . LYS A 1 82 ? 8.800 3.293 -4.422 1.00 90.19 82 LYS A CA 1
ATOM 668 C C . LYS A 1 82 ? 9.264 3.699 -3.027 1.00 90.19 82 LYS A C 1
ATOM 670 O O . LYS A 1 82 ? 8.637 3.284 -2.055 1.00 90.19 82 LYS A O 1
ATOM 675 N N . GLN A 1 83 ? 10.306 4.520 -2.930 1.00 95.00 83 GLN A N 1
ATOM 676 C CA . GLN A 1 83 ? 10.816 4.998 -1.651 1.00 95.00 83 GLN A CA 1
ATOM 677 C C . GLN A 1 83 ? 9.763 5.836 -0.921 1.00 95.00 83 GLN A C 1
ATOM 679 O O . GLN A 1 83 ? 9.427 5.527 0.219 1.00 95.00 83 GLN A O 1
ATOM 684 N N . ARG A 1 84 ? 9.133 6.800 -1.607 1.00 94.75 84 ARG A N 1
ATOM 685 C CA . ARG A 1 84 ? 8.044 7.609 -1.033 1.00 94.75 84 ARG A CA 1
ATOM 686 C C . ARG A 1 84 ? 6.882 6.749 -0.535 1.00 94.75 84 ARG A C 1
ATOM 688 O O . ARG A 1 84 ? 6.361 6.996 0.548 1.00 94.75 84 ARG A O 1
ATOM 695 N N . ALA A 1 85 ? 6.492 5.725 -1.295 1.00 94.06 85 ALA A N 1
ATOM 696 C CA . ALA A 1 85 ? 5.422 4.813 -0.896 1.00 94.06 85 ALA A CA 1
ATOM 697 C C . ALA A 1 85 ? 5.784 3.995 0.358 1.00 94.06 85 ALA A C 1
ATOM 699 O O . ALA A 1 85 ? 4.926 3.749 1.211 1.00 94.06 85 ALA A O 1
ATOM 700 N N . VAL A 1 86 ? 7.048 3.577 0.486 1.00 95.19 86 VAL A N 1
ATOM 701 C CA . VAL A 1 86 ? 7.556 2.905 1.690 1.00 95.19 86 VAL A CA 1
ATOM 702 C C . VAL A 1 86 ? 7.544 3.861 2.878 1.00 95.19 86 VAL A C 1
ATOM 704 O O . VAL A 1 86 ? 7.012 3.500 3.926 1.00 95.19 86 VAL A O 1
ATOM 707 N N . ASP A 1 87 ? 8.052 5.079 2.711 1.00 95.12 87 ASP A N 1
ATOM 708 C CA . ASP A 1 87 ? 8.119 6.078 3.779 1.00 95.12 87 ASP A CA 1
ATOM 709 C C . ASP A 1 87 ? 6.719 6.454 4.284 1.00 95.12 87 ASP A C 1
ATOM 711 O O . ASP A 1 87 ? 6.472 6.486 5.491 1.00 95.12 87 ASP A O 1
ATOM 715 N N . GLU A 1 88 ? 5.758 6.649 3.376 1.00 95.25 88 GLU A N 1
ATOM 716 C CA . GLU A 1 88 ? 4.362 6.915 3.729 1.00 95.25 88 GLU A CA 1
ATOM 717 C C . GLU A 1 88 ? 3.739 5.743 4.500 1.00 95.25 88 GLU A C 1
ATOM 719 O O . GLU A 1 88 ? 3.021 5.941 5.488 1.00 95.25 88 GLU A O 1
ATOM 724 N N . LYS A 1 89 ? 4.021 4.505 4.077 1.00 94.69 89 LYS A N 1
ATOM 725 C CA . LYS A 1 89 ? 3.547 3.307 4.773 1.00 94.69 89 LYS A CA 1
ATOM 726 C C . LYS A 1 89 ? 4.141 3.215 6.178 1.00 94.69 89 LYS A C 1
ATOM 728 O O . LYS A 1 89 ? 3.393 2.987 7.127 1.00 94.69 89 LYS A O 1
ATOM 733 N N . LEU A 1 90 ? 5.447 3.435 6.321 1.00 95.06 90 LEU A N 1
ATOM 734 C CA . LEU A 1 90 ? 6.129 3.427 7.615 1.00 95.06 90 LEU A CA 1
ATOM 735 C C . LEU A 1 90 ? 5.575 4.507 8.548 1.00 95.06 90 LEU A C 1
ATOM 737 O O . LEU A 1 90 ? 5.304 4.217 9.711 1.00 95.06 90 LEU A O 1
ATOM 741 N N . ALA A 1 91 ? 5.331 5.718 8.041 1.00 94.31 91 ALA A N 1
ATOM 742 C CA . ALA A 1 91 ? 4.731 6.797 8.821 1.00 94.31 91 ALA A CA 1
ATOM 743 C C . ALA A 1 91 ? 3.322 6.429 9.317 1.00 94.31 91 ALA A C 1
ATOM 745 O O . ALA A 1 91 ? 3.013 6.578 10.501 1.00 94.31 91 ALA A O 1
ATOM 746 N N . LYS A 1 92 ? 2.478 5.879 8.433 1.00 94.06 92 LYS A N 1
ATOM 747 C CA . LYS A 1 92 ? 1.126 5.412 8.784 1.00 94.06 92 LYS A CA 1
ATOM 748 C C . LYS A 1 92 ? 1.155 4.282 9.807 1.00 94.06 92 LYS A C 1
ATOM 750 O O . LYS A 1 92 ? 0.313 4.242 10.704 1.00 94.06 92 LYS A O 1
ATOM 755 N N . ASP A 1 93 ? 2.089 3.350 9.675 1.00 92.12 93 ASP A N 1
ATOM 756 C CA . ASP A 1 93 ? 2.199 2.224 10.597 1.00 92.12 93 ASP A CA 1
ATOM 757 C C . ASP A 1 93 ? 2.743 2.672 11.963 1.00 92.12 93 ASP A C 1
ATOM 759 O O . ASP A 1 93 ? 2.198 2.256 12.987 1.00 92.12 93 ASP A O 1
ATOM 763 N N . ALA A 1 94 ? 3.696 3.608 12.006 1.00 92.38 94 ALA A N 1
ATOM 764 C CA . ALA A 1 94 ? 4.146 4.241 13.247 1.00 92.38 94 ALA A CA 1
ATOM 765 C C . ALA A 1 94 ? 2.999 4.973 13.969 1.00 92.38 94 ALA A C 1
ATOM 767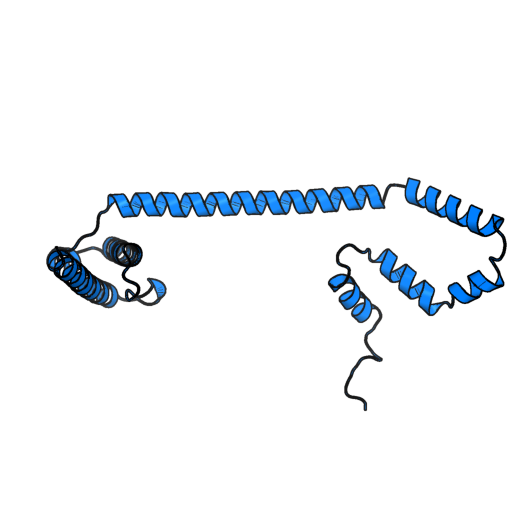 O O . ALA A 1 94 ? 2.816 4.807 15.175 1.00 92.38 94 ALA A O 1
ATOM 768 N N . GLU A 1 95 ? 2.166 5.720 13.235 1.00 92.94 95 GLU A N 1
ATOM 769 C CA . GLU A 1 95 ? 1.000 6.405 13.807 1.00 92.94 95 GLU A CA 1
ATOM 770 C C . GLU A 1 95 ? -0.020 5.415 14.393 1.00 92.94 95 GLU A C 1
ATOM 772 O O . GLU A 1 95 ? -0.553 5.631 15.485 1.00 92.94 95 GLU A O 1
ATOM 777 N N . LYS A 1 96 ? -0.286 4.303 13.695 1.00 90.88 96 LYS A N 1
ATOM 778 C CA . LYS A 1 96 ? -1.169 3.239 14.200 1.00 90.88 96 LYS A CA 1
ATOM 779 C C . LYS A 1 96 ? -0.613 2.613 15.473 1.00 90.88 96 LYS A C 1
ATOM 781 O O . LYS A 1 96 ? -1.372 2.431 16.424 1.00 90.88 96 LYS A O 1
ATOM 7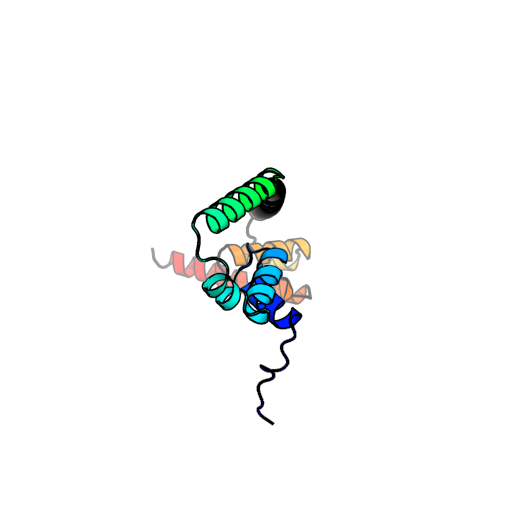86 N N . VAL A 1 97 ? 0.682 2.296 15.503 1.00 91.06 97 VAL A N 1
ATOM 787 C CA . VAL A 1 97 ? 1.339 1.716 16.682 1.00 91.06 97 VAL A CA 1
ATOM 788 C C . VAL A 1 97 ? 1.237 2.670 17.870 1.00 91.06 97 VAL A C 1
ATOM 790 O O . VAL A 1 97 ? 0.812 2.250 18.945 1.00 91.06 97 VAL A O 1
ATOM 793 N N . GLU A 1 98 ? 1.509 3.961 17.674 1.00 90.50 98 GLU A N 1
ATOM 794 C CA . GLU A 1 98 ? 1.383 4.967 18.733 1.00 90.50 98 GLU A CA 1
ATOM 795 C C . GLU A 1 98 ? -0.059 5.137 19.223 1.00 90.50 98 GLU A C 1
ATOM 797 O O . GLU A 1 98 ? -0.295 5.228 20.428 1.00 90.50 98 GLU A O 1
ATOM 802 N N . LYS A 1 99 ? -1.049 5.126 18.321 1.00 89.62 99 LYS A N 1
ATOM 803 C CA . LYS A 1 99 ? -2.474 5.155 18.697 1.00 89.62 99 LYS A CA 1
ATOM 804 C C . LYS A 1 99 ? -2.858 3.940 19.539 1.00 89.62 99 LYS A C 1
ATOM 806 O O . LYS A 1 99 ? -3.508 4.093 20.570 1.00 89.62 99 LYS A O 1
ATOM 811 N N . VAL A 1 100 ? -2.431 2.745 19.132 1.00 85.88 100 VAL A N 1
ATOM 812 C CA . VAL A 1 100 ? -2.687 1.504 19.878 1.00 85.88 100 VAL A CA 1
ATOM 813 C C . VAL A 1 100 ? -1.990 1.527 21.239 1.00 85.88 100 VAL A C 1
ATOM 815 O O . VAL A 1 100 ? -2.594 1.114 22.231 1.00 85.88 100 VAL A O 1
ATOM 818 N N . ARG A 1 101 ? -0.755 2.038 21.310 1.00 85.38 101 ARG A N 1
ATOM 819 C CA . ARG A 1 101 ? 0.007 2.180 22.557 1.00 85.38 101 ARG A CA 1
ATOM 820 C C . ARG A 1 101 ? -0.678 3.140 23.526 1.00 85.38 101 ARG A C 1
ATOM 822 O O . ARG A 1 101 ? -0.956 2.744 24.653 1.00 85.38 101 ARG A O 1
ATOM 829 N N . LYS A 1 102 ? -1.038 4.345 23.075 1.00 87.19 102 LYS A N 1
ATOM 830 C CA . LYS A 1 102 ? -1.762 5.337 23.890 1.00 87.19 102 LYS A CA 1
ATOM 831 C C . LYS A 1 102 ? -3.107 4.810 24.373 1.00 87.19 102 LYS A C 1
ATOM 833 O O . LYS A 1 102 ? -3.462 5.007 25.530 1.00 87.19 102 LYS A O 1
ATOM 838 N N . GLU A 1 103 ? -3.842 4.101 23.517 1.00 82.94 103 GLU A N 1
ATOM 839 C CA . GLU A 1 103 ? -5.104 3.477 23.918 1.00 82.94 103 GLU A CA 1
ATOM 840 C C . GLU A 1 103 ? -4.879 2.380 24.963 1.00 82.94 103 GLU A C 1
ATOM 842 O O . GLU A 1 103 ? -5.633 2.274 25.925 1.00 82.94 103 GLU A O 1
ATOM 847 N N . LYS A 1 104 ? -3.816 1.579 24.817 1.00 79.88 104 LYS A N 1
ATOM 848 C CA . LYS A 1 104 ? -3.438 0.573 25.814 1.00 79.88 104 LYS A CA 1
ATOM 849 C C . LYS A 1 104 ? -3.081 1.214 27.154 1.00 79.88 104 LYS A C 1
ATOM 851 O O . LYS A 1 104 ? -3.546 0.723 28.173 1.00 79.88 104 LYS A O 1
ATOM 856 N N . GLU A 1 105 ? -2.305 2.291 27.154 1.00 84.44 105 GLU A N 1
ATOM 857 C CA . GLU A 1 105 ? -1.946 3.034 28.367 1.00 84.44 105 GLU A CA 1
ATOM 858 C C . GLU A 1 105 ? -3.182 3.659 29.028 1.00 84.44 105 GLU A C 1
ATOM 860 O O . GLU A 1 105 ? -3.358 3.525 30.238 1.00 84.44 105 GLU A O 1
ATOM 865 N N . ARG A 1 106 ? -4.090 4.255 28.239 1.00 84.81 106 ARG A N 1
ATOM 866 C CA . ARG A 1 106 ? -5.360 4.800 28.743 1.00 84.81 106 ARG A CA 1
ATOM 867 C C . ARG A 1 106 ? -6.209 3.720 29.409 1.00 84.81 106 ARG A C 1
ATOM 869 O O . ARG A 1 106 ? -6.714 3.940 30.502 1.00 84.81 106 ARG A O 1
ATOM 876 N N . LEU A 1 107 ? -6.372 2.572 28.752 1.00 79.88 107 LEU A N 1
ATOM 877 C CA . LEU A 1 107 ? -7.170 1.463 29.279 1.00 79.88 107 LEU A CA 1
ATOM 878 C C . LEU A 1 107 ? -6.522 0.846 30.526 1.00 79.88 107 LEU A C 1
ATOM 880 O O . LEU A 1 107 ? -7.224 0.584 31.497 1.00 79.88 107 LEU A O 1
ATOM 884 N N . ALA A 1 108 ? -5.195 0.685 30.544 1.00 77.12 108 ALA A N 1
ATOM 885 C CA . ALA A 1 108 ? -4.472 0.186 31.715 1.00 77.12 108 ALA A CA 1
ATOM 886 C C . ALA A 1 108 ? -4.634 1.102 32.942 1.00 77.12 108 ALA A C 1
ATOM 888 O O . ALA A 1 108 ? -4.732 0.607 34.059 1.00 77.12 108 ALA A O 1
ATOM 889 N N . ALA A 1 109 ? -4.716 2.422 32.741 1.00 80.38 109 ALA A N 1
ATOM 890 C CA . ALA A 1 109 ? -4.928 3.382 33.824 1.00 80.38 109 ALA A CA 1
ATOM 891 C C . ALA A 1 109 ? -6.341 3.332 34.442 1.00 80.38 109 ALA A C 1
ATOM 893 O O . ALA A 1 109 ? -6.514 3.767 35.577 1.00 80.38 109 ALA A O 1
ATOM 894 N N . ILE A 1 110 ? -7.349 2.833 33.714 1.00 80.06 110 ILE A N 1
ATOM 895 C CA . ILE A 1 110 ? -8.731 2.724 34.217 1.00 80.06 110 ILE A CA 1
ATOM 896 C C . ILE A 1 110 ? -8.865 1.556 35.205 1.00 80.06 110 ILE A C 1
ATOM 898 O O . ILE A 1 110 ? -9.623 1.671 36.165 1.00 80.06 110 ILE A O 1
ATOM 902 N N . GLY A 1 111 ? -8.118 0.469 34.990 1.00 72.50 111 GLY A N 1
ATOM 903 C CA . GLY A 1 111 ? -8.244 -0.766 35.767 1.00 72.50 111 GLY A CA 1
ATOM 904 C C . GLY A 1 111 ? -9.508 -1.567 35.423 1.00 72.50 111 GLY A C 1
ATOM 905 O O . GLY A 1 111 ? -10.486 -1.031 34.896 1.00 72.50 111 GLY A O 1
ATOM 906 N N . LEU A 1 112 ? -9.471 -2.874 35.686 1.00 79.06 112 LEU A N 1
ATOM 907 C CA . LEU A 1 112 ? -10.607 -3.775 35.480 1.00 79.06 112 LEU A CA 1
ATOM 908 C C . LEU A 1 112 ? -11.577 -3.654 36.664 1.00 79.06 112 LEU A C 1
ATOM 910 O O . LEU A 1 112 ? -11.171 -3.865 37.805 1.00 79.06 112 LEU A O 1
ATOM 914 N N . GLU A 1 113 ? -12.837 -3.320 36.395 1.00 78.69 113 GLU A N 1
ATOM 915 C CA . GLU A 1 113 ? -13.882 -3.235 37.420 1.00 78.69 113 GLU A CA 1
ATOM 916 C C . GLU A 1 113 ? -14.705 -4.525 37.432 1.00 78.69 113 GLU A C 1
ATOM 918 O O . GLU A 1 113 ? -15.226 -4.934 36.398 1.00 78.69 113 GLU A O 1
ATOM 923 N N . THR A 1 114 ? -14.839 -5.147 38.602 1.00 76.00 114 THR A N 1
ATOM 924 C CA . THR A 1 114 ? -15.581 -6.410 38.791 1.00 76.00 114 THR A CA 1
ATOM 925 C C . THR A 1 114 ? -16.857 -6.226 39.618 1.00 76.00 114 THR A C 1
ATOM 927 O O . THR A 1 114 ? -17.704 -7.112 39.644 1.00 76.00 114 THR A O 1
ATOM 930 N N . ASP A 1 115 ? -17.071 -5.058 40.237 1.00 80.88 115 ASP A N 1
ATOM 931 C CA . ASP A 1 115 ? -18.281 -4.804 41.021 1.00 80.88 115 ASP A CA 1
ATOM 932 C C . ASP A 1 115 ? -19.522 -4.595 40.124 1.00 80.88 115 ASP A C 1
ATOM 934 O O . ASP A 1 115 ? -19.686 -3.588 39.420 1.00 80.88 115 ASP A O 1
ATOM 938 N N . CYS A 1 116 ? -20.450 -5.551 40.205 1.00 78.56 116 CYS A N 1
ATOM 939 C CA . CYS A 1 116 ? -21.711 -5.575 39.467 1.00 78.56 116 CYS A CA 1
ATOM 940 C C . CYS A 1 116 ? -22.603 -4.339 39.699 1.00 78.56 116 CYS A C 1
ATOM 942 O O . CYS A 1 116 ? -23.334 -3.921 38.790 1.00 78.56 116 CYS A O 1
ATOM 944 N N . ASP A 1 117 ? -22.583 -3.745 40.893 1.00 78.81 117 ASP A N 1
ATOM 945 C CA . ASP A 1 117 ? -23.414 -2.583 41.225 1.00 78.81 117 ASP A CA 1
ATOM 946 C C . ASP A 1 117 ? -22.811 -1.281 40.698 1.00 78.81 117 ASP A C 1
ATOM 948 O O . ASP A 1 117 ? -23.548 -0.366 40.299 1.00 78.81 117 ASP A O 1
ATOM 952 N N . ILE A 1 118 ? -21.481 -1.215 40.620 1.00 79.19 118 ILE A N 1
ATOM 953 C CA . ILE A 1 118 ? -20.761 -0.117 39.971 1.00 79.19 118 ILE A CA 1
ATOM 954 C C . ILE A 1 118 ? -21.002 -0.172 38.462 1.00 79.19 118 ILE A C 1
ATOM 956 O O . ILE A 1 118 ? -21.392 0.839 37.868 1.00 79.19 118 ILE A O 1
ATOM 960 N N . ILE A 1 119 ? -20.888 -1.355 37.854 1.00 80.19 119 ILE A N 1
ATOM 961 C CA . ILE A 1 119 ? -21.111 -1.585 36.419 1.00 80.19 119 ILE A CA 1
ATOM 962 C C . ILE A 1 119 ? -22.498 -1.098 35.979 1.00 80.19 119 ILE A C 1
ATOM 964 O O . ILE A 1 119 ? -22.628 -0.362 34.996 1.00 80.19 119 ILE A O 1
ATOM 968 N N . LYS A 1 120 ? -23.554 -1.417 36.737 1.00 79.88 120 LYS A N 1
ATOM 969 C CA . LYS A 1 120 ? -24.926 -0.982 36.411 1.00 79.88 120 LYS A CA 1
ATOM 970 C C . LYS A 1 120 ? -25.099 0.538 36.421 1.00 79.88 120 LYS A C 1
ATOM 972 O O . LYS A 1 120 ? -25.959 1.046 35.694 1.00 79.88 120 LYS A O 1
ATOM 977 N N . LYS A 1 121 ? -24.303 1.261 37.213 1.00 84.94 121 LYS A N 1
ATOM 978 C CA . LYS A 1 121 ? -24.350 2.727 37.364 1.00 84.94 121 LYS A CA 1
ATOM 979 C C . LYS A 1 121 ? -23.344 3.460 36.470 1.00 84.94 121 LYS A C 1
ATOM 981 O O . LYS A 1 121 ? -23.367 4.688 36.417 1.00 84.94 121 LYS A O 1
ATOM 986 N N . MET A 1 122 ? -22.487 2.739 35.746 1.00 82.94 122 MET A N 1
ATOM 987 C CA . MET A 1 122 ? -21.512 3.345 34.845 1.00 82.94 122 MET A CA 1
ATOM 988 C C . MET A 1 122 ? -22.170 4.061 33.658 1.00 82.94 122 MET A C 1
ATOM 990 O O . MET A 1 122 ? -23.218 3.665 33.132 1.00 82.94 122 MET A O 1
ATOM 994 N N . VAL A 1 123 ? -21.485 5.118 33.220 1.00 86.19 123 VAL A N 1
ATOM 995 C CA . VAL A 1 123 ? -21.768 5.854 31.984 1.00 86.19 123 VAL A CA 1
ATOM 996 C C . VAL A 1 123 ? -21.291 5.030 30.785 1.00 86.19 123 VAL A C 1
ATOM 998 O O . VAL A 1 123 ? -20.264 4.355 30.862 1.00 86.19 123 VAL A O 1
ATOM 1001 N N . ASP A 1 124 ? -21.990 5.132 29.656 1.00 83.12 124 ASP A N 1
ATOM 1002 C CA . ASP A 1 124 ? -21.757 4.350 28.433 1.00 83.12 124 ASP A CA 1
ATOM 1003 C C . ASP A 1 124 ? -20.299 4.330 27.946 1.00 83.12 124 ASP A C 1
ATOM 1005 O O . ASP A 1 124 ? -19.838 3.315 27.426 1.00 83.12 124 ASP A O 1
ATOM 1009 N N . ALA A 1 125 ? -19.554 5.427 28.119 1.00 83.25 125 ALA A N 1
ATOM 1010 C CA . ALA A 1 125 ? -18.134 5.480 27.769 1.00 83.25 125 ALA A CA 1
ATOM 1011 C C . ALA A 1 125 ? -17.296 4.501 28.611 1.00 83.25 125 ALA A C 1
ATOM 1013 O O . ALA A 1 125 ? -16.521 3.726 28.057 1.0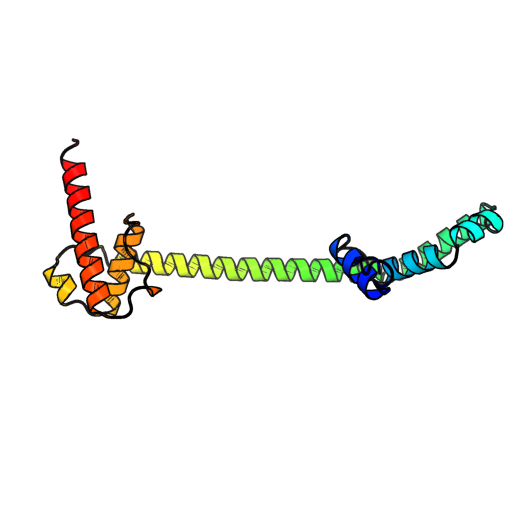0 83.25 125 ALA A O 1
ATOM 1014 N N . LYS A 1 126 ? -17.520 4.474 29.933 1.00 82.94 126 LYS A N 1
ATOM 1015 C CA . LYS A 1 126 ? -16.824 3.562 30.851 1.00 82.94 126 LYS A CA 1
ATOM 1016 C C . LYS A 1 126 ? -17.222 2.105 30.615 1.00 82.94 126 LYS A C 1
ATOM 1018 O O . LYS A 1 126 ? -16.353 1.245 30.625 1.00 82.94 126 LYS A O 1
ATOM 1023 N N . LEU A 1 127 ? -18.497 1.835 30.317 1.00 83.50 127 LEU A N 1
ATOM 1024 C CA . LEU A 1 127 ? -18.964 0.488 29.954 1.00 83.50 127 LEU A CA 1
ATOM 1025 C C . LEU A 1 127 ? -18.230 -0.056 28.720 1.00 83.50 127 LEU A C 1
ATOM 1027 O O . LEU A 1 127 ? -17.771 -1.195 28.716 1.00 83.50 127 LEU A O 1
ATOM 1031 N N . LYS A 1 128 ? -18.066 0.769 27.679 1.00 83.81 128 LYS A N 1
ATOM 1032 C CA . LYS A 1 128 ? -17.334 0.383 26.462 1.00 83.81 128 LYS A CA 1
ATOM 1033 C C . LYS A 1 128 ? -15.845 0.150 26.711 1.00 83.81 128 LYS A C 1
ATOM 1035 O O . LYS A 1 128 ? -15.258 -0.701 26.043 1.00 83.81 128 LYS A O 1
ATOM 1040 N N . ASP A 1 129 ? -15.232 0.918 27.607 1.00 85.25 129 ASP A N 1
ATOM 1041 C CA . ASP A 1 129 ? -13.832 0.724 27.995 1.00 85.25 129 ASP A CA 1
ATOM 1042 C C . ASP A 1 129 ? -13.653 -0.580 28.792 1.00 85.25 129 ASP A C 1
ATOM 1044 O O . ASP A 1 129 ? -12.748 -1.351 28.481 1.00 85.25 129 ASP A O 1
ATOM 1048 N N . GLN A 1 130 ? -14.566 -0.894 29.719 1.00 82.44 130 GLN A N 1
ATOM 1049 C CA . GLN A 1 130 ? -14.542 -2.143 30.496 1.00 82.44 130 GLN A CA 1
ATOM 1050 C C . GLN A 1 130 ? -14.740 -3.392 29.625 1.00 82.44 130 GLN A C 1
ATOM 1052 O O . GLN A 1 130 ? -13.999 -4.362 29.750 1.00 82.44 130 GLN A O 1
ATOM 1057 N N . VAL A 1 131 ? -15.662 -3.357 28.659 1.00 83.81 131 VAL A N 1
ATOM 1058 C CA . VAL A 1 131 ? -15.844 -4.472 27.710 1.00 83.81 131 VAL A CA 1
ATOM 1059 C C . VAL A 1 131 ? -14.588 -4.721 26.860 1.00 83.81 131 VAL A C 1
ATOM 1061 O O . VAL A 1 131 ? -14.245 -5.866 26.571 1.00 83.81 131 VAL A O 1
ATOM 1064 N N . GLU A 1 132 ? -13.856 -3.668 26.483 1.00 82.06 132 GLU A N 1
ATOM 1065 C CA . GLU A 1 132 ? -12.574 -3.818 25.779 1.00 82.06 132 GLU A CA 1
ATOM 1066 C C . GLU A 1 132 ? -11.477 -4.395 26.684 1.00 82.06 132 GLU A C 1
ATOM 1068 O O . GLU A 1 132 ? -10.656 -5.180 26.210 1.00 82.06 132 GLU A O 1
ATOM 1073 N N . LEU A 1 133 ? -11.465 -4.029 27.970 1.00 82.69 133 LEU A N 1
ATOM 1074 C CA . LEU A 1 133 ? -10.537 -4.572 28.963 1.00 82.69 133 LEU A CA 1
ATOM 1075 C C . LEU A 1 133 ? -10.748 -6.077 29.173 1.00 82.69 133 LEU A C 1
ATOM 1077 O O . LEU A 1 133 ? -9.795 -6.834 29.001 1.00 82.69 133 LEU A O 1
ATOM 1081 N N . HIS A 1 134 ? -11.984 -6.531 29.417 1.00 77.19 134 HIS A N 1
ATOM 1082 C CA . HIS A 1 134 ? -12.289 -7.966 29.565 1.00 77.19 134 HIS A CA 1
ATOM 1083 C C . HIS A 1 134 ? -11.892 -8.783 28.328 1.00 77.19 134 HIS A C 1
ATOM 1085 O O . HIS A 1 134 ? -11.337 -9.878 28.434 1.00 77.19 134 HIS A O 1
ATOM 1091 N N . ARG A 1 135 ? -12.097 -8.222 27.133 1.00 81.56 135 ARG A N 1
ATOM 1092 C CA . ARG A 1 135 ? -11.695 -8.863 25.879 1.00 81.56 135 ARG A CA 1
ATOM 1093 C C . ARG A 1 135 ? -10.172 -8.948 25.704 1.00 81.56 135 ARG A C 1
ATOM 1095 O O . ARG A 1 135 ? -9.685 -9.864 25.043 1.00 81.56 135 ARG A O 1
ATOM 1102 N N . ARG A 1 136 ? -9.409 -8.001 26.264 1.00 76.25 136 ARG A N 1
ATOM 1103 C CA . ARG A 1 136 ? -7.933 -7.998 26.235 1.00 76.25 136 ARG A CA 1
ATOM 1104 C C . ARG A 1 136 ? -7.310 -8.934 27.266 1.00 76.25 136 ARG A C 1
ATOM 1106 O O . ARG A 1 136 ? -6.290 -9.535 26.948 1.00 76.25 136 ARG A O 1
ATOM 1113 N N . GLU A 1 137 ? -7.925 -9.074 28.438 1.00 73.75 137 GLU A N 1
ATOM 1114 C CA . GLU A 1 137 ? -7.496 -10.014 29.488 1.00 73.75 137 GLU A CA 1
ATOM 1115 C C . GLU A 1 137 ? -7.697 -11.489 29.097 1.00 73.75 137 GLU A C 1
ATOM 1117 O O . GLU A 1 137 ? -7.166 -12.389 29.740 1.00 73.75 137 GLU A O 1
ATOM 1122 N N . GLY A 1 138 ? -8.393 -11.753 27.986 1.00 65.50 138 GLY A N 1
ATOM 1123 C CA . GLY A 1 138 ? -8.417 -13.069 27.349 1.00 65.50 138 GLY A CA 1
ATOM 1124 C C . GLY A 1 138 ? -9.805 -13.663 27.150 1.00 65.50 138 GLY A C 1
ATOM 1125 O O . GLY A 1 138 ? -9.896 -14.761 26.597 1.00 65.50 138 GLY A O 1
ATOM 1126 N N . ASP A 1 139 ? -10.879 -12.957 27.523 1.00 70.12 139 ASP A N 1
ATOM 1127 C CA . ASP A 1 139 ? -12.237 -13.433 27.263 1.00 70.12 139 ASP A CA 1
ATOM 1128 C C . ASP A 1 139 ? -12.582 -13.282 25.767 1.00 70.12 139 ASP A C 1
ATOM 1130 O O . ASP A 1 139 ? -12.929 -12.208 25.264 1.00 70.12 139 ASP A O 1
ATOM 1134 N N . LYS A 1 140 ? -12.440 -14.389 25.028 1.00 68.12 140 LYS A N 1
ATOM 1135 C CA . LYS A 1 140 ? -12.756 -14.480 23.594 1.00 68.12 140 LYS A CA 1
ATOM 1136 C C . LYS A 1 140 ? -14.260 -14.526 23.320 1.00 68.12 140 LYS A C 1
ATOM 1138 O O . LYS A 1 140 ? -14.645 -14.367 22.160 1.00 68.12 140 LYS A O 1
ATOM 1143 N N . GLU A 1 141 ? -15.088 -14.758 24.338 1.00 74.44 141 GLU A N 1
ATOM 1144 C CA . GLU A 1 141 ? -16.543 -14.821 24.191 1.00 74.44 141 GLU A CA 1
ATOM 1145 C C . GLU A 1 141 ? -17.187 -13.434 24.193 1.00 74.44 141 GLU A C 1
ATOM 1147 O O . GLU A 1 141 ? -18.279 -13.281 23.648 1.00 74.44 141 GLU A O 1
ATOM 1152 N N . VAL A 1 142 ? -16.490 -12.415 24.714 1.00 77.31 142 VAL A N 1
ATOM 1153 C CA . VAL A 1 142 ? -16.972 -11.029 24.712 1.00 77.31 142 VAL A CA 1
ATOM 1154 C C . VAL A 1 142 ? -17.164 -10.521 23.286 1.00 77.31 142 VAL A C 1
ATOM 1156 O O . VAL A 1 142 ? -16.231 -10.450 22.473 1.00 77.31 142 VAL A O 1
ATOM 1159 N N . LEU A 1 143 ? -18.394 -10.103 22.986 1.00 76.81 143 LEU A N 1
ATOM 1160 C CA . LEU A 1 143 ? -18.745 -9.553 21.681 1.00 76.81 143 LEU A CA 1
ATOM 1161 C C . LEU A 1 143 ? -17.943 -8.283 21.337 1.00 76.81 143 LEU A C 1
ATOM 1163 O O . LEU A 1 143 ? -17.574 -7.464 22.175 1.00 76.81 143 LEU A O 1
ATOM 1167 N N . MET A 1 144 ? -17.698 -8.077 20.040 1.00 77.38 144 MET A N 1
ATOM 1168 C CA . MET A 1 144 ? -17.089 -6.838 19.548 1.00 77.38 144 MET A CA 1
ATOM 1169 C C . MET A 1 144 ? -18.000 -5.633 19.779 1.00 77.38 144 MET A C 1
ATOM 1171 O O . MET A 1 144 ? -19.217 -5.723 19.608 1.00 77.38 144 MET A O 1
ATOM 1175 N N . LYS A 1 145 ? -17.387 -4.462 20.000 1.00 79.75 145 LYS A N 1
ATOM 1176 C CA . LYS A 1 145 ? -18.090 -3.185 20.180 1.00 79.75 145 LYS A CA 1
ATOM 1177 C C . LYS A 1 145 ? -19.149 -2.885 19.112 1.00 79.75 145 LYS A C 1
ATOM 1179 O O . LYS A 1 145 ? -20.191 -2.321 19.408 1.00 79.75 145 LYS A O 1
ATOM 1184 N N . SER A 1 146 ? -18.891 -3.274 17.866 1.00 77.31 146 SER A N 1
ATOM 1185 C CA . SER A 1 146 ? -19.792 -3.064 16.726 1.00 77.31 146 SER A CA 1
ATOM 1186 C C . SER A 1 146 ? -21.082 -3.891 16.776 1.00 77.31 146 SER A C 1
ATOM 1188 O O . SER A 1 146 ? -22.046 -3.547 16.091 1.00 77.31 146 SER A O 1
ATOM 1190 N N . LYS A 1 147 ? -21.111 -4.975 17.561 1.00 79.88 147 LYS A N 1
ATOM 1191 C CA . LYS A 1 147 ? -22.274 -5.861 17.706 1.00 79.88 147 LYS A CA 1
ATOM 1192 C C . LYS A 1 147 ? -23.227 -5.422 18.819 1.00 79.88 147 LYS A C 1
ATOM 1194 O O . LYS A 1 147 ? -24.367 -5.868 18.827 1.00 79.88 147 LYS A O 1
ATOM 1199 N N . MET A 1 148 ? -22.788 -4.532 19.709 1.00 82.19 148 MET A N 1
ATOM 1200 C CA . MET A 1 148 ? -23.585 -4.001 20.816 1.00 82.19 148 MET A CA 1
ATOM 1201 C C . MET A 1 148 ? -23.990 -2.561 20.508 1.00 82.19 148 MET A C 1
ATOM 1203 O O . MET A 1 148 ? -23.148 -1.670 20.388 1.00 82.19 148 MET A O 1
ATOM 1207 N N . ARG A 1 149 ? -25.293 -2.320 20.341 1.00 78.94 149 ARG A N 1
ATOM 1208 C CA . ARG A 1 149 ? -25.810 -0.986 19.988 1.00 78.94 149 ARG A CA 1
ATOM 1209 C C . ARG A 1 149 ? -26.431 -0.285 21.185 1.00 78.94 149 ARG A C 1
ATOM 1211 O O . ARG A 1 149 ? -26.256 0.923 21.325 1.00 78.94 149 ARG A O 1
ATOM 1218 N N . LEU A 1 150 ? -27.126 -1.027 22.045 1.00 85.88 150 LEU A N 1
ATOM 1219 C CA . LEU A 1 150 ? -27.863 -0.477 23.177 1.00 85.88 150 LEU A CA 1
ATOM 1220 C C . LEU A 1 150 ? -27.074 -0.639 24.469 1.00 85.88 150 LEU A C 1
ATOM 1222 O O . LEU A 1 150 ? -26.406 -1.646 24.672 1.00 85.88 150 LEU A O 1
ATOM 1226 N N . ARG A 1 151 ? -27.221 0.321 25.390 1.00 81.31 151 ARG A N 1
ATOM 1227 C CA . ARG A 1 151 ? -26.630 0.273 26.739 1.00 81.31 151 ARG A CA 1
ATOM 1228 C C . ARG A 1 151 ? -26.904 -1.050 27.466 1.00 81.31 151 ARG A C 1
ATOM 1230 O O . ARG A 1 151 ? -26.015 -1.581 28.120 1.00 81.31 151 ARG A O 1
ATOM 1237 N N . ALA A 1 152 ? -28.123 -1.572 27.344 1.00 83.38 152 ALA A N 1
ATOM 1238 C CA . ALA A 1 152 ? -28.517 -2.829 27.975 1.00 83.38 152 ALA A CA 1
ATOM 1239 C C . ALA A 1 152 ? -27.668 -4.020 27.496 1.00 83.38 152 ALA A C 1
ATOM 1241 O O . ALA A 1 152 ? -27.309 -4.862 28.316 1.00 83.38 152 ALA A O 1
ATOM 1242 N N . ASP A 1 153 ? -27.294 -4.048 26.211 1.00 84.00 153 ASP A N 1
ATOM 1243 C CA . ASP A 1 153 ? -26.446 -5.100 25.640 1.00 84.00 153 ASP A CA 1
ATOM 1244 C C . ASP A 1 153 ? -25.053 -5.066 26.281 1.00 84.00 153 ASP A C 1
ATOM 1246 O O . ASP A 1 153 ? -24.539 -6.100 26.692 1.00 84.00 153 ASP A O 1
ATOM 1250 N N . TRP A 1 154 ? -24.485 -3.866 26.451 1.00 80.44 154 TRP A N 1
ATOM 1251 C CA . TRP A 1 154 ? -23.178 -3.672 27.089 1.00 80.44 154 TRP A CA 1
ATOM 1252 C C . TRP A 1 154 ? -23.161 -4.120 28.546 1.00 80.44 154 TRP A C 1
ATOM 1254 O O . TRP A 1 154 ? -22.222 -4.781 28.970 1.00 80.44 154 TRP A O 1
ATOM 1264 N N . VAL A 1 155 ? -24.194 -3.764 29.315 1.00 82.88 155 VAL A N 1
ATOM 1265 C CA . VAL A 1 155 ? -24.292 -4.158 30.728 1.00 82.88 155 VAL A CA 1
ATOM 1266 C C . VAL A 1 155 ? -24.452 -5.671 30.848 1.00 82.88 155 VAL A C 1
ATOM 1268 O O . VAL A 1 155 ? -23.791 -6.284 31.678 1.00 82.88 155 VAL A O 1
ATOM 1271 N N . LYS A 1 156 ? -25.302 -6.282 30.014 1.00 84.94 156 LYS A N 1
ATOM 1272 C CA . LYS A 1 156 ? -25.518 -7.732 30.027 1.00 84.94 156 LYS A CA 1
ATOM 1273 C C . LYS A 1 156 ? -24.240 -8.494 29.680 1.00 84.94 156 LYS A C 1
ATOM 1275 O O . LYS A 1 156 ? -23.905 -9.453 30.366 1.00 84.94 156 LYS A O 1
ATOM 1280 N N . GLU A 1 157 ? -23.541 -8.058 28.636 1.00 83.19 157 GLU A N 1
ATOM 1281 C CA . GLU A 1 157 ? -22.299 -8.688 28.193 1.00 83.19 157 GLU A CA 1
ATOM 1282 C C . GLU A 1 157 ? -21.188 -8.539 29.238 1.00 83.19 157 GLU A C 1
ATOM 1284 O O . GLU A 1 157 ? -20.466 -9.494 29.504 1.00 83.19 157 GLU A O 1
ATOM 1289 N N . LEU A 1 158 ? -21.081 -7.365 29.869 1.00 83.50 158 LEU A N 1
ATOM 1290 C CA . LEU A 1 158 ? -20.077 -7.109 30.897 1.00 83.50 158 LEU A CA 1
ATOM 1291 C C . LEU A 1 158 ? -20.327 -7.931 32.168 1.00 83.50 158 LEU A C 1
ATOM 1293 O O . LEU A 1 158 ? -19.380 -8.482 32.711 1.00 83.50 158 LEU A O 1
ATOM 1297 N N . LEU A 1 159 ? -21.583 -8.075 32.606 1.00 82.75 159 LEU A N 1
ATOM 1298 C CA . LEU A 1 159 ? -21.925 -8.952 33.735 1.00 82.75 159 LEU A CA 1
ATOM 1299 C C . LEU A 1 159 ? -21.582 -10.417 33.430 1.00 82.75 159 LEU A C 1
ATOM 1301 O O . LEU A 1 159 ? -20.942 -11.072 34.241 1.00 82.75 159 LEU A O 1
ATOM 1305 N N . ALA A 1 160 ? -21.917 -10.905 32.230 1.00 83.12 160 ALA A N 1
ATOM 1306 C CA . ALA A 1 160 ? -21.548 -12.260 31.817 1.00 83.12 160 ALA A CA 1
ATOM 1307 C C . ALA A 1 160 ? -20.020 -12.454 31.738 1.00 83.12 160 ALA A C 1
ATOM 1309 O O . ALA A 1 160 ? -19.513 -13.523 32.072 1.00 83.12 160 ALA A O 1
ATOM 1310 N N . ALA A 1 161 ? -19.278 -11.428 31.311 1.00 81.88 161 ALA A N 1
ATOM 1311 C CA . ALA A 1 161 ? -17.817 -11.452 31.279 1.00 81.88 161 ALA A CA 1
ATOM 1312 C C . ALA A 1 161 ? -17.198 -11.455 32.686 1.00 81.88 161 ALA A C 1
ATOM 1314 O O . ALA A 1 161 ? -16.217 -12.160 32.913 1.00 81.88 161 ALA A O 1
ATOM 1315 N N . VAL A 1 162 ? -17.775 -10.705 33.631 1.00 82.31 162 VAL A N 1
ATOM 1316 C CA . VAL A 1 162 ? -17.380 -10.714 35.048 1.00 82.31 162 VAL A CA 1
ATOM 1317 C C . VAL A 1 162 ? -17.621 -12.090 35.665 1.00 82.31 162 VAL A C 1
ATOM 1319 O O . VAL A 1 162 ? -16.682 -12.655 36.216 1.00 82.31 162 VAL A O 1
ATOM 1322 N N . ASP A 1 163 ? -18.804 -12.681 35.471 1.00 81.94 163 ASP A N 1
ATOM 1323 C CA . ASP A 1 163 ? -19.120 -14.026 35.976 1.00 81.94 163 ASP A CA 1
ATOM 1324 C C . ASP A 1 163 ? -18.115 -15.076 35.457 1.00 81.94 163 ASP A C 1
ATOM 1326 O O . ASP A 1 163 ? -17.623 -15.922 36.209 1.00 81.94 163 ASP A O 1
ATOM 1330 N N . ARG A 1 164 ? -17.753 -15.011 34.165 1.00 80.56 164 ARG A N 1
ATOM 1331 C CA . ARG A 1 164 ? -16.733 -15.893 33.567 1.00 80.56 164 ARG A CA 1
ATOM 1332 C C . ARG A 1 164 ? -15.338 -15.645 34.133 1.00 80.56 164 ARG A C 1
ATOM 1334 O O . ARG A 1 164 ? -14.590 -16.598 34.354 1.00 80.56 164 ARG A O 1
ATOM 1341 N N . PHE A 1 165 ? -14.980 -14.384 34.349 1.00 77.25 165 PHE A N 1
ATOM 1342 C CA . PHE A 1 165 ? -13.682 -13.998 34.890 1.00 77.25 165 PHE A CA 1
ATOM 1343 C C . PHE A 1 165 ? -13.520 -14.459 36.344 1.00 77.25 165 PHE A C 1
ATOM 1345 O O . PHE A 1 165 ? -12.503 -15.062 36.686 1.00 77.25 165 PHE A O 1
ATOM 1352 N N . GLU A 1 166 ? -14.546 -14.277 37.176 1.00 77.81 166 GLU A N 1
ATOM 1353 C CA . GLU A 1 166 ? -14.580 -14.778 38.553 1.00 77.81 166 GLU A CA 1
ATOM 1354 C C . GLU A 1 166 ? -14.526 -16.309 38.604 1.00 77.81 166 GLU A C 1
ATOM 1356 O O . GLU A 1 166 ? -13.752 -16.869 39.381 1.00 77.81 166 GLU A O 1
ATOM 1361 N N . ALA A 1 167 ? -15.265 -17.003 37.731 1.00 77.25 167 ALA A N 1
ATOM 1362 C CA . ALA A 1 167 ? -15.200 -18.461 37.628 1.00 77.25 167 ALA A CA 1
ATOM 1363 C C . ALA A 1 167 ? -13.796 -18.956 37.232 1.00 77.25 167 ALA A C 1
ATOM 1365 O O . ALA A 1 167 ? -13.310 -19.952 37.773 1.00 77.25 167 ALA A O 1
ATOM 1366 N N . HIS A 1 168 ? -13.117 -18.251 36.321 1.00 74.06 168 HIS A N 1
ATOM 1367 C CA . HIS A 1 168 ? -11.747 -18.570 35.922 1.00 74.06 168 HIS A CA 1
ATOM 1368 C C . HIS A 1 168 ? -10.746 -18.336 37.065 1.00 74.06 168 HIS A C 1
ATOM 1370 O O . HIS A 1 168 ? -9.878 -19.179 37.299 1.00 74.06 168 HIS A O 1
ATOM 1376 N N . ILE A 1 169 ? -10.880 -17.237 37.817 1.00 75.69 169 ILE A N 1
ATOM 1377 C CA . ILE A 1 169 ? -10.063 -16.975 39.013 1.00 75.69 169 ILE A CA 1
ATOM 1378 C C . ILE A 1 169 ? -10.295 -18.054 40.076 1.00 75.69 169 ILE A C 1
ATOM 1380 O O . ILE A 1 169 ? -9.332 -18.594 40.621 1.00 75.69 169 ILE A O 1
ATOM 1384 N N . ALA A 1 170 ? -11.552 -18.412 40.344 1.00 73.44 170 ALA A N 1
ATOM 1385 C CA . ALA A 1 170 ? -11.901 -19.431 41.328 1.00 73.44 170 ALA A CA 1
ATOM 1386 C C . ALA A 1 170 ? -11.301 -20.799 40.963 1.00 73.44 170 ALA A C 1
ATOM 1388 O O . ALA A 1 170 ? -10.684 -21.443 41.813 1.00 73.44 170 ALA A O 1
ATOM 1389 N N . MET A 1 171 ? -11.387 -21.217 39.694 1.00 70.62 171 MET A N 1
ATOM 1390 C CA . MET A 1 171 ? -10.760 -22.464 39.237 1.00 70.62 171 MET A CA 1
ATOM 1391 C C . MET A 1 171 ? -9.229 -22.424 39.305 1.00 70.62 171 MET A C 1
ATOM 1393 O O . MET A 1 171 ? -8.621 -23.418 39.695 1.00 70.62 171 MET A O 1
ATOM 1397 N N . ALA A 1 172 ? -8.600 -21.288 38.991 1.00 68.62 172 ALA A N 1
ATOM 1398 C CA . ALA A 1 172 ? -7.151 -21.126 39.116 1.00 68.62 172 ALA A CA 1
ATOM 1399 C C . ALA A 1 172 ? -6.675 -21.145 40.583 1.00 68.62 172 ALA A C 1
ATOM 1401 O O . ALA A 1 172 ? -5.577 -21.614 40.870 1.00 68.62 172 ALA A O 1
ATOM 1402 N N . SER A 1 173 ? -7.505 -20.680 41.524 1.00 63.47 173 SER A N 1
ATOM 1403 C CA . SER A 1 173 ? -7.204 -20.717 42.964 1.00 63.47 173 SER A CA 1
ATOM 1404 C C . SER A 1 173 ? -7.358 -22.105 43.599 1.00 63.47 173 SER A C 1
ATOM 1406 O O . SER A 1 173 ? -6.770 -22.367 44.642 1.00 63.47 173 SER A O 1
ATOM 1408 N N . LEU A 1 174 ? -8.118 -23.001 42.961 1.00 59.25 174 LEU A N 1
ATOM 1409 C CA . LEU A 1 174 ? -8.340 -24.385 43.398 1.00 59.25 174 LEU A CA 1
ATOM 1410 C C . LEU A 1 174 ? -7.283 -25.371 42.867 1.00 59.25 174 LEU A C 1
ATOM 1412 O O . LEU A 1 174 ? -7.312 -26.541 43.241 1.00 59.25 174 LEU A O 1
ATOM 1416 N N . SER A 1 175 ? -6.374 -24.929 41.991 1.00 50.06 175 SER A N 1
ATOM 1417 C CA . SER A 1 175 ? -5.317 -25.770 41.409 1.00 50.06 175 SER A CA 1
ATOM 1418 C C . SER A 1 175 ? -3.927 -25.559 42.031 1.00 50.06 175 SER A C 1
ATOM 1420 O O . SER A 1 175 ? -2.932 -25.948 41.415 1.00 50.06 175 SER A O 1
ATOM 1422 N N . VAL A 1 176 ? -3.850 -24.916 43.200 1.00 43.38 176 VAL A N 1
ATOM 1423 C CA . VAL A 1 176 ? -2.633 -24.727 44.013 1.00 43.38 176 VAL A CA 1
ATOM 1424 C C . VAL A 1 176 ? -2.779 -25.526 45.299 1.00 43.38 176 VAL A C 1
ATOM 1426 O O . VAL A 1 176 ? -1.800 -26.213 45.664 1.00 43.38 176 VAL A O 1
#

Foldseek 3Di:
DPPDCPVVCPLVNVVVVCCVVPVPDDPVVSVVVVCCVVVVVVVVCVPPVPDPVSVVVVVVVVVVVVVVCPVVVVVVVVVVVVVVVVVVVVVVVVVVVVVVVVLVVVLVVVDADLDLVVLVVDDPVVLLSNLVVLVVVPPPVRDDPVVDDDPVSSSVSSNVSSVVVVVVVVVVVVVD

Sequence (176 aa):
MPPTNNNNESLLGQWCKFSRESSSSTVDYFADRAMFNCNDTQAFMDTEMNRETDHTFLRQEAQHQDESGIEKTRREELNDHKQRAVDEKLAKDAEKVEKVRKEKERLAAIGLETDCDIIKKMVDAKLKDQVELHRREGDKEVLMKSKMRLRADWVKELLAAVDRFEAHIAMASLSV

Organism: NCBI:txid1033252

Secondary structure (DSSP, 8-state):
--S-GGGG--HHHHHHHHHHH-TT--HHHHHHHHHHHHTTHHHHHHHH--SHHHHHHHHHHHHHHHHT-HHHHHHHHHHHHHHHHHHHHHHHHHHHHHHHHHHHHHHHHH-----HHHHHH--HHHHHHHHHHHHHHT-TTSPPGGG--SHHHHHHHHHHHHHHHHHHHHHHHTT-